Protein AF-Z9JK05-F1 (afdb_monomer_lite)

pLDDT: mean 77.51, std 16.33, range [39.44, 98.06]

Foldseek 3Di:
DFWLPPPDVVVVVVVVVVVVVPVVDDDDDDGDHPVVVVVCVVVVVDPDDDHDDDPPDCPDD

Secondary structure (DSSP, 8-state):
--BSTTS-HHHHHHHHHHHTT-TTS-------BHHHHHHHHHTTS-S----PPP-------

Structure (mmCIF, N/CA/C/O backbone):
data_AF-Z9JK05-F1
#
_entry.id   AF-Z9JK05-F1
#
loop_
_atom_site.group_PDB
_atom_site.id
_atom_site.type_symbol
_atom_site.label_atom_id
_atom_site.label_alt_id
_atom_site.label_comp_id
_atom_site.label_asym_id
_atom_site.label_entity_id
_atom_site.label_seq_id
_atom_site.pdbx_PDB_ins_code
_atom_site.Cartn_x
_atom_site.Cartn_y
_atom_site.Cartn_z
_atom_site.occupancy
_atom_site.B_iso_or_equiv
_atom_site.auth_seq_id
_atom_site.auth_comp_id
_atom_site.auth_asym_id
_atom_site.auth_atom_id
_atom_site.pdbx_PDB_model_num
ATOM 1 N N . MET A 1 1 ? 12.578 -8.712 -12.039 1.00 39.44 1 MET A N 1
ATOM 2 C CA . MET A 1 1 ? 11.801 -8.844 -10.790 1.00 39.44 1 MET A CA 1
ATOM 3 C C . MET A 1 1 ? 11.808 -7.476 -10.127 1.00 39.44 1 MET A C 1
ATOM 5 O O . MET A 1 1 ? 12.761 -7.149 -9.446 1.00 39.44 1 MET A O 1
ATOM 9 N N . LEU A 1 2 ? 10.842 -6.621 -10.472 1.00 41.28 2 LEU A N 1
ATOM 10 C CA . LEU A 1 2 ? 10.723 -5.267 -9.920 1.00 41.28 2 LEU A CA 1
ATOM 11 C C . LEU A 1 2 ? 9.840 -5.373 -8.672 1.00 41.28 2 LEU A C 1
ATOM 13 O O . LEU A 1 2 ? 8.611 -5.413 -8.777 1.00 41.28 2 LEU A O 1
ATOM 17 N N . ARG A 1 3 ? 10.470 -5.547 -7.509 1.00 50.53 3 ARG A N 1
ATOM 18 C CA . ARG A 1 3 ? 9.817 -5.323 -6.215 1.00 50.53 3 ARG A CA 1
ATOM 19 C C . ARG A 1 3 ? 9.811 -3.803 -5.986 1.00 50.53 3 ARG A C 1
ATOM 21 O O . ARG A 1 3 ? 10.578 -3.090 -6.636 1.00 50.53 3 ARG A O 1
ATOM 28 N N . SER A 1 4 ? 8.921 -3.286 -5.143 1.00 51.19 4 SER A N 1
ATOM 29 C CA . SER A 1 4 ? 8.859 -1.859 -4.765 1.00 51.19 4 SER A CA 1
ATOM 30 C C . SER A 1 4 ? 10.084 -1.434 -3.917 1.00 51.19 4 SER A C 1
ATOM 32 O O . SER A 1 4 ? 9.980 -0.771 -2.893 1.00 51.19 4 SER A O 1
ATOM 34 N N . ASP A 1 5 ? 11.280 -1.858 -4.328 1.00 51.25 5 ASP A N 1
ATOM 35 C CA . ASP A 1 5 ? 12.508 -1.980 -3.532 1.00 51.25 5 ASP A CA 1
ATOM 36 C C . ASP A 1 5 ? 13.146 -0.664 -3.102 1.00 51.25 5 ASP A C 1
ATOM 38 O O . ASP A 1 5 ? 14.191 -0.660 -2.456 1.00 51.25 5 ASP A O 1
ATOM 42 N N . GLY A 1 6 ? 12.556 0.460 -3.475 1.00 52.31 6 GLY A N 1
ATOM 43 C CA . GLY A 1 6 ? 13.236 1.733 -3.370 1.00 52.31 6 GLY A CA 1
ATOM 44 C C . GLY A 1 6 ? 12.559 2.773 -2.491 1.00 52.31 6 GLY A C 1
ATOM 45 O O . GLY A 1 6 ? 13.138 3.825 -2.220 1.00 52.31 6 GLY A O 1
ATOM 46 N N . ILE A 1 7 ? 11.347 2.522 -1.996 1.00 57.75 7 ILE A N 1
ATOM 47 C CA . ILE A 1 7 ? 10.794 3.440 -0.999 1.00 57.75 7 ILE A CA 1
ATOM 48 C C . ILE A 1 7 ? 11.573 3.212 0.284 1.00 57.75 7 ILE A C 1
ATOM 50 O O . ILE A 1 7 ? 11.429 2.183 0.941 1.00 57.75 7 ILE A O 1
ATOM 54 N N . THR A 1 8 ? 12.421 4.177 0.636 1.00 59.38 8 THR A N 1
ATOM 55 C CA . THR A 1 8 ? 13.136 4.161 1.904 1.00 59.38 8 THR A CA 1
ATOM 56 C C . THR A 1 8 ? 12.105 3.962 3.017 1.00 59.38 8 THR A C 1
ATOM 58 O O . THR A 1 8 ? 11.124 4.715 3.053 1.00 59.38 8 THR A O 1
ATOM 61 N N . PRO A 1 9 ? 12.300 3.001 3.941 1.00 65.69 9 PRO A N 1
ATOM 62 C CA . PRO A 1 9 ? 11.345 2.741 5.017 1.00 65.69 9 PRO A CA 1
ATOM 63 C C . PRO A 1 9 ? 10.940 4.008 5.782 1.00 65.69 9 PRO A C 1
ATOM 65 O O . PRO A 1 9 ? 9.809 4.122 6.237 1.00 65.69 9 PRO A O 1
ATOM 68 N N . SER A 1 10 ? 11.827 5.005 5.857 1.00 72.44 10 SER A N 1
ATOM 69 C CA . SER A 1 10 ? 11.560 6.311 6.460 1.00 72.44 10 SER A CA 1
ATOM 70 C C . SER A 1 10 ? 10.409 7.091 5.810 1.00 72.44 10 SER A C 1
ATOM 72 O O . SER A 1 10 ? 9.621 7.688 6.539 1.00 72.44 10 SER A O 1
ATOM 74 N N . HIS A 1 11 ? 10.260 7.085 4.481 1.00 73.75 11 HIS A N 1
ATOM 75 C CA . HIS A 1 11 ? 9.159 7.794 3.814 1.00 73.75 11 HIS A CA 1
ATOM 76 C C . HIS A 1 11 ? 7.816 7.090 4.029 1.00 73.75 11 HIS A C 1
ATOM 78 O O . HIS A 1 11 ? 6.812 7.752 4.282 1.00 73.75 11 HIS A O 1
ATOM 84 N N . LEU A 1 12 ? 7.804 5.753 4.007 1.00 76.62 12 LEU A N 1
ATOM 85 C CA . LEU A 1 12 ? 6.601 4.973 4.305 1.00 76.62 12 LEU A CA 1
ATOM 86 C C . LEU A 1 12 ? 6.173 5.142 5.771 1.00 76.62 12 LEU A C 1
ATOM 88 O O . LEU A 1 12 ? 4.993 5.320 6.059 1.00 76.62 12 LEU A O 1
ATOM 92 N N . LEU A 1 13 ? 7.135 5.146 6.699 1.00 77.50 13 LEU A N 1
ATOM 93 C CA . LEU A 1 13 ? 6.882 5.386 8.121 1.00 77.50 13 LEU A CA 1
ATOM 94 C C 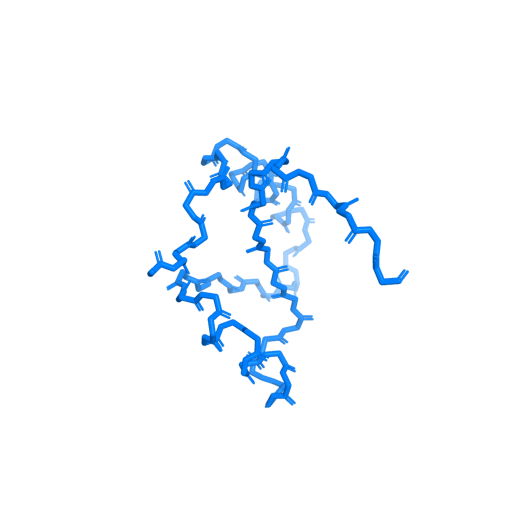. LEU A 1 13 ? 6.358 6.803 8.389 1.00 77.50 13 LEU A C 1
ATOM 96 O O . LEU A 1 13 ? 5.466 6.965 9.220 1.00 77.50 13 LEU A O 1
ATOM 100 N N . ALA A 1 14 ? 6.871 7.815 7.684 1.00 84.06 14 ALA A N 1
ATOM 101 C CA . ALA A 1 14 ? 6.369 9.185 7.788 1.00 84.06 14 ALA A CA 1
ATOM 102 C C . ALA A 1 14 ? 4.927 9.304 7.269 1.00 84.06 14 ALA A C 1
ATOM 104 O O . ALA A 1 14 ? 4.091 9.909 7.939 1.00 84.06 14 ALA A O 1
ATOM 105 N N . LEU A 1 15 ? 4.614 8.667 6.133 1.00 81.81 15 LEU A N 1
ATOM 106 C CA . LEU A 1 15 ? 3.250 8.594 5.602 1.00 81.81 15 LEU A CA 1
ATOM 107 C C . LEU A 1 15 ? 2.307 7.913 6.607 1.00 81.81 15 LEU A C 1
ATOM 109 O O . LEU A 1 15 ? 1.265 8.462 6.938 1.00 81.81 15 LEU A O 1
ATOM 113 N N . LEU A 1 16 ? 2.705 6.764 7.160 1.00 80.19 16 LEU A N 1
ATOM 114 C CA . LEU A 1 16 ? 1.941 6.044 8.184 1.00 80.19 16 LEU A CA 1
ATOM 115 C C . LEU A 1 16 ? 1.684 6.891 9.436 1.00 80.19 16 LEU A C 1
ATOM 117 O O . LEU A 1 16 ? 0.590 6.850 9.996 1.00 80.19 16 LEU A O 1
ATOM 121 N N . ALA A 1 17 ? 2.688 7.638 9.899 1.00 85.50 17 ALA A N 1
ATOM 122 C CA . ALA A 1 17 ? 2.542 8.525 11.048 1.00 85.50 17 ALA A CA 1
ATOM 123 C C . ALA A 1 17 ? 1.558 9.668 10.763 1.00 85.50 17 ALA A C 1
ATOM 125 O O . ALA A 1 17 ? 0.741 9.982 11.625 1.00 85.50 17 ALA A O 1
ATOM 126 N N . PHE A 1 18 ? 1.605 10.236 9.557 1.00 83.19 18 PHE A N 1
ATOM 127 C CA . PHE A 1 18 ? 0.662 11.259 9.112 1.00 83.19 18 PHE A CA 1
ATOM 128 C C . PHE A 1 18 ? -0.766 10.707 9.012 1.00 83.19 18 PHE A C 1
ATOM 130 O O . PHE A 1 18 ? -1.693 11.271 9.579 1.00 83.19 18 PHE A O 1
ATOM 137 N N . CYS A 1 19 ? -0.940 9.544 8.389 1.00 83.62 19 CYS A N 1
ATOM 138 C CA . CYS A 1 19 ? -2.233 8.884 8.247 1.00 83.62 19 CYS A CA 1
ATOM 139 C C . CYS A 1 19 ? -2.940 8.590 9.578 1.00 83.62 19 CYS A C 1
ATOM 141 O O . CYS A 1 19 ? -4.162 8.611 9.644 1.00 83.62 19 CYS A O 1
ATOM 143 N N . ARG A 1 20 ? -2.187 8.342 10.657 1.00 80.62 20 ARG A N 1
ATOM 144 C CA . ARG A 1 20 ? -2.754 8.120 11.999 1.00 80.62 20 ARG A CA 1
ATOM 145 C C . ARG A 1 20 ? -3.444 9.351 12.599 1.00 80.62 20 ARG A C 1
ATOM 147 O O . ARG A 1 20 ? -4.050 9.219 13.658 1.00 80.62 20 ARG A O 1
ATOM 154 N N . GLN A 1 21 ? -3.338 10.522 11.970 1.00 84.75 21 GLN A N 1
ATOM 155 C CA . GLN A 1 21 ? -4.077 11.721 12.373 1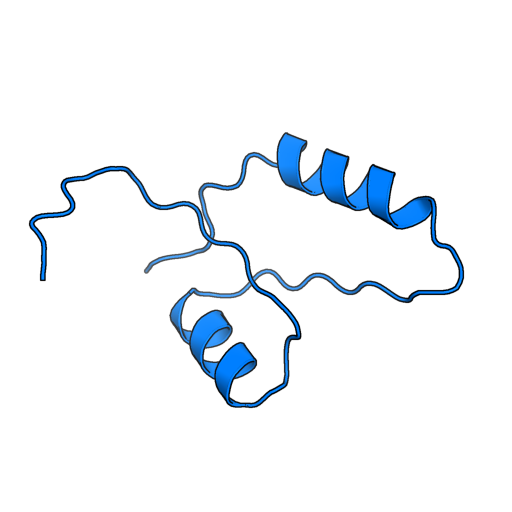.00 84.75 21 GLN A CA 1
ATOM 156 C C . GLN A 1 21 ? -5.553 11.692 11.940 1.00 84.75 21 GLN A C 1
ATOM 158 O O . GLN A 1 21 ? -6.323 12.489 12.462 1.00 84.75 21 GLN A O 1
ATOM 163 N N . GLU A 1 22 ? -5.946 10.750 11.074 1.00 85.19 22 GLU A N 1
ATOM 164 C CA . GLU A 1 22 ? -7.323 10.548 10.594 1.00 85.19 22 GLU A CA 1
ATOM 165 C C . GLU A 1 22 ? -7.865 9.189 11.096 1.00 85.19 22 GLU A C 1
ATOM 167 O O . GLU A 1 22 ? -7.849 8.195 10.363 1.00 85.19 22 GLU A O 1
ATOM 172 N N . PRO A 1 23 ? -8.274 9.085 12.374 1.00 78.44 23 PRO A N 1
ATOM 173 C CA . PRO A 1 23 ? -8.577 7.809 13.029 1.00 78.44 23 PRO A CA 1
ATOM 174 C C . PRO A 1 23 ? -9.828 7.092 12.497 1.00 78.44 23 PRO A C 1
ATOM 176 O O . PRO A 1 23 ? -9.994 5.897 12.746 1.00 78.44 23 PRO A O 1
ATOM 179 N N . GLU A 1 24 ? -10.705 7.786 11.777 1.00 88.81 24 GLU A N 1
ATOM 180 C CA . GLU A 1 24 ? -11.926 7.235 11.186 1.00 88.81 24 GLU A CA 1
ATOM 181 C C . GLU A 1 24 ? -11.671 6.486 9.868 1.00 88.81 24 GLU A C 1
ATOM 183 O O . GLU A 1 24 ? -12.555 5.773 9.388 1.00 88.81 24 GLU A O 1
ATOM 188 N N . VAL A 1 25 ? -10.477 6.627 9.281 1.00 84.19 25 VAL A N 1
ATOM 189 C CA . VAL A 1 25 ? -10.112 6.008 8.002 1.00 84.19 25 VAL A CA 1
ATOM 190 C C . VAL A 1 25 ? -9.207 4.801 8.244 1.00 84.19 25 VAL A C 1
ATOM 192 O O . VAL A 1 25 ? -8.093 4.917 8.752 1.00 84.19 25 VAL A O 1
ATOM 195 N N . GLU A 1 26 ? -9.661 3.613 7.842 1.00 85.69 26 GLU A N 1
ATOM 196 C CA . GLU A 1 26 ? -8.810 2.424 7.856 1.00 85.69 26 GLU A CA 1
ATOM 197 C C . GLU A 1 26 ? -7.832 2.463 6.676 1.00 85.69 26 GLU A C 1
ATOM 199 O O . GLU A 1 26 ? -8.245 2.524 5.520 1.00 85.69 26 GLU A O 1
ATOM 204 N N . ILE A 1 27 ? -6.530 2.366 6.958 1.00 84.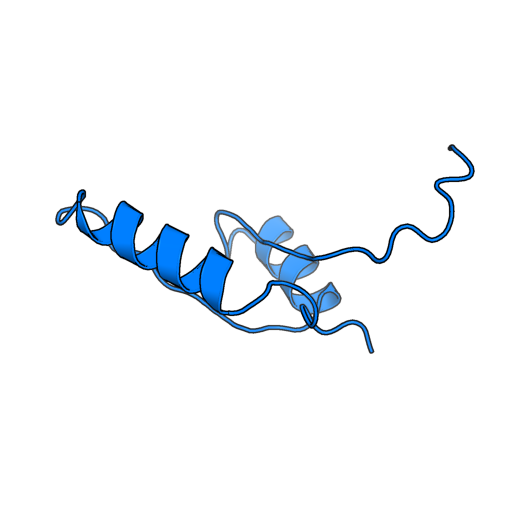06 27 ILE A N 1
ATOM 205 C CA . ILE A 1 27 ? -5.495 2.285 5.922 1.00 84.06 27 ILE A CA 1
ATOM 206 C C . ILE A 1 27 ? -4.776 0.945 6.006 1.00 84.06 27 ILE A C 1
ATOM 208 O O . ILE A 1 27 ? -4.273 0.551 7.061 1.00 84.06 27 ILE A O 1
ATOM 212 N N . ARG A 1 28 ? -4.695 0.256 4.865 1.00 86.25 28 ARG A N 1
ATOM 213 C CA . ARG A 1 28 ? -4.052 -1.054 4.719 1.00 86.25 28 ARG A CA 1
ATOM 214 C C . ARG A 1 28 ? -2.902 -0.953 3.722 1.00 86.25 28 ARG A C 1
ATOM 216 O O . ARG A 1 28 ? -3.067 -0.409 2.637 1.00 86.25 28 ARG A O 1
ATOM 223 N N . PHE A 1 29 ? -1.742 -1.499 4.083 1.00 85.62 29 PHE A N 1
ATOM 224 C CA . PHE A 1 29 ? -0.562 -1.534 3.217 1.00 85.62 29 PHE A CA 1
ATOM 225 C C . PHE A 1 29 ? -0.238 -2.967 2.814 1.00 85.62 29 PHE A C 1
ATOM 227 O O . PHE A 1 29 ? -0.227 -3.868 3.654 1.00 85.62 29 PHE A O 1
ATOM 234 N N . PHE A 1 30 ? 0.077 -3.154 1.534 1.00 86.56 30 PHE A N 1
ATOM 235 C CA . PHE A 1 30 ? 0.486 -4.432 0.968 1.00 86.56 30 PHE A CA 1
ATOM 236 C C . PHE A 1 30 ? 1.812 -4.257 0.234 1.00 86.56 30 PHE A C 1
ATOM 238 O O . PHE A 1 30 ? 1.927 -3.423 -0.663 1.00 86.56 30 PHE A O 1
ATOM 245 N N . GLU A 1 31 ? 2.814 -5.055 0.595 1.00 86.00 31 GLU A N 1
ATOM 246 C CA . GLU A 1 31 ? 4.036 -5.162 -0.197 1.00 86.00 31 GLU A CA 1
ATOM 247 C C . GLU A 1 31 ? 3.831 -6.233 -1.271 1.00 86.00 31 GLU A C 1
ATOM 249 O O . GLU A 1 31 ? 3.655 -7.415 -0.971 1.00 86.00 31 GLU A O 1
ATOM 254 N N . VAL A 1 32 ? 3.829 -5.812 -2.535 1.00 87.31 32 VAL A N 1
ATOM 255 C CA . VAL A 1 32 ? 3.601 -6.685 -3.692 1.00 87.31 32 VAL A CA 1
ATOM 256 C C . VAL A 1 32 ? 4.595 -6.378 -4.816 1.00 87.31 32 VAL A C 1
ATOM 258 O O . VAL A 1 32 ? 5.281 -5.356 -4.819 1.00 87.31 32 VAL A O 1
ATOM 261 N N . LEU A 1 33 ? 4.694 -7.279 -5.797 1.00 88.81 33 LEU A N 1
ATOM 262 C CA . LEU A 1 33 ? 5.469 -7.037 -7.021 1.00 88.81 33 LEU A CA 1
ATOM 263 C C . LEU A 1 33 ? 4.785 -5.977 -7.901 1.00 88.81 33 LEU A C 1
ATOM 265 O O . LEU A 1 33 ? 3.558 -5.922 -7.937 1.00 88.81 33 LEU A O 1
ATOM 269 N N . LEU A 1 34 ? 5.551 -5.216 -8.697 1.00 88.62 34 LEU A N 1
ATOM 270 C CA . LEU A 1 34 ? 5.007 -4.133 -9.539 1.00 88.62 34 LEU A CA 1
ATOM 271 C C . LEU A 1 34 ? 3.867 -4.595 -10.465 1.00 88.62 34 LEU A C 1
ATOM 273 O O . LEU A 1 34 ? 2.858 -3.912 -10.596 1.00 88.62 34 LEU A O 1
ATOM 277 N N . LEU A 1 35 ? 3.996 -5.776 -11.078 1.00 90.88 35 LEU A N 1
ATOM 278 C CA . LEU A 1 35 ? 2.936 -6.336 -11.926 1.00 90.88 35 LEU A CA 1
ATOM 279 C C . LEU A 1 35 ? 1.645 -6.614 -11.141 1.00 90.88 35 LEU A C 1
ATOM 281 O O . LEU A 1 35 ? 0.557 -6.402 -11.665 1.00 90.88 35 LEU A O 1
ATOM 285 N N . GLN A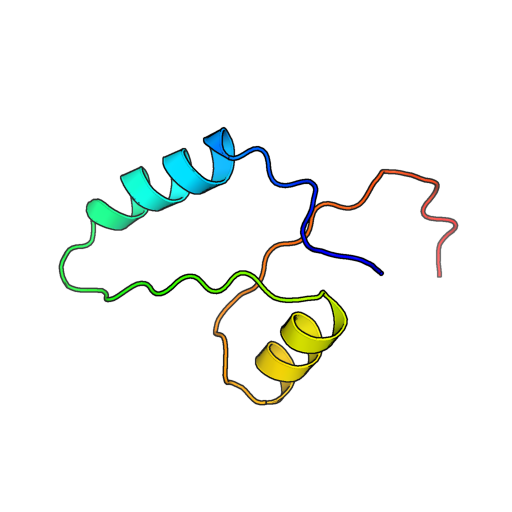 1 36 ? 1.766 -7.061 -9.888 1.00 94.12 36 GLN A N 1
ATOM 286 C CA . GLN A 1 36 ? 0.619 -7.300 -9.010 1.00 94.12 36 GLN A CA 1
ATOM 287 C C . GLN A 1 36 ? -0.000 -5.985 -8.537 1.00 94.12 36 GLN A C 1
ATOM 289 O O . GLN A 1 36 ? -1.217 -5.878 -8.481 1.00 94.12 36 GLN A O 1
ATOM 294 N N . GLN A 1 37 ? 0.818 -4.965 -8.276 1.00 93.19 37 GLN A N 1
ATOM 295 C CA . GLN A 1 37 ? 0.334 -3.625 -7.958 1.00 93.19 37 GLN A CA 1
ATOM 296 C C . GLN A 1 37 ? -0.476 -3.031 -9.116 1.00 93.19 37 GLN A C 1
ATOM 298 O O . GLN A 1 37 ? -1.598 -2.590 -8.902 1.00 93.19 37 GLN A O 1
ATOM 303 N N . ILE A 1 38 ? 0.058 -3.052 -10.345 1.00 94.06 38 ILE A N 1
ATOM 304 C CA . ILE A 1 38 ? -0.638 -2.528 -11.534 1.00 94.06 38 ILE A CA 1
ATOM 305 C C . ILE A 1 38 ? -1.952 -3.279 -11.762 1.00 94.06 38 ILE A C 1
ATOM 307 O O . ILE A 1 38 ? -2.985 -2.652 -11.980 1.00 94.06 38 ILE A O 1
ATOM 311 N N . LYS A 1 39 ? -1.922 -4.615 -11.682 1.00 96.62 39 LYS A N 1
ATOM 312 C CA . LYS A 1 39 ? -3.132 -5.429 -11.815 1.00 96.62 39 LYS A CA 1
ATOM 313 C C . LYS A 1 39 ? -4.152 -5.105 -10.723 1.00 96.62 39 LYS A C 1
ATOM 315 O O . LYS A 1 39 ? -5.315 -4.923 -11.040 1.00 96.62 39 LYS A O 1
ATOM 320 N N . GLY A 1 40 ? -3.721 -5.000 -9.468 1.00 95.75 40 GLY A N 1
ATOM 321 C CA . GLY A 1 40 ? -4.606 -4.694 -8.347 1.00 95.75 40 GLY A CA 1
ATOM 322 C C . GLY A 1 40 ? -5.217 -3.296 -8.421 1.00 95.75 40 GLY A C 1
ATOM 323 O O . GLY A 1 40 ? -6.369 -3.138 -8.050 1.00 95.75 40 GLY A O 1
ATOM 324 N N . LEU A 1 41 ? -4.496 -2.307 -8.957 1.00 95.81 41 LEU A N 1
ATOM 325 C CA . LEU A 1 41 ? -5.062 -0.984 -9.244 1.00 95.81 41 LEU A CA 1
ATOM 32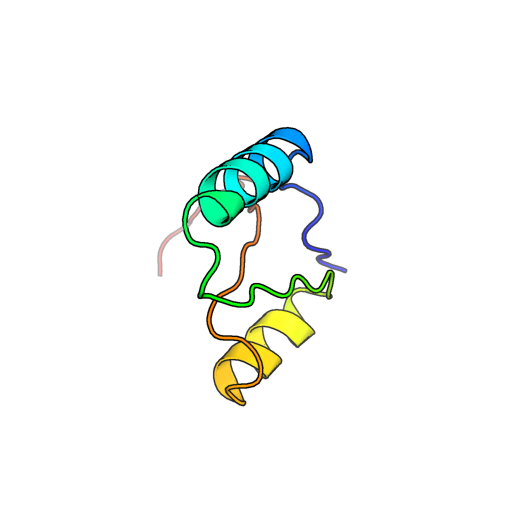6 C C . LEU A 1 41 ? -6.129 -1.056 -10.346 1.00 95.81 41 LEU A C 1
ATOM 328 O O . LEU A 1 41 ? -7.180 -0.441 -10.219 1.00 95.81 41 LEU A O 1
ATOM 332 N N . TYR A 1 42 ? -5.870 -1.810 -11.419 1.00 97.62 42 TYR A N 1
ATOM 333 C CA . TYR A 1 42 ? -6.834 -1.991 -12.510 1.00 97.62 42 TYR A CA 1
ATOM 334 C C . TYR A 1 42 ? -8.088 -2.757 -12.062 1.00 97.62 42 TYR A C 1
ATOM 336 O O . TYR A 1 42 ? -9.193 -2.413 -12.463 1.00 97.62 42 TYR A O 1
ATOM 344 N N . ASP A 1 43 ? -7.908 -3.775 -11.219 1.00 98.06 43 ASP A N 1
ATOM 345 C CA . ASP A 1 43 ? -8.981 -4.605 -10.665 1.00 98.06 43 ASP A CA 1
ATOM 346 C C . ASP A 1 43 ? -9.651 -3.959 -9.424 1.00 98.06 43 ASP A C 1
ATOM 348 O O . ASP A 1 43 ? -10.414 -4.633 -8.736 1.00 98.06 43 ASP A O 1
ATOM 352 N N . GLU A 1 44 ? -9.351 -2.690 -9.105 1.00 96.19 44 GLU A N 1
ATOM 353 C CA . GLU A 1 44 ? -9.902 -1.934 -7.958 1.00 96.19 44 GLU A CA 1
ATOM 354 C C . GLU A 1 44 ? -9.663 -2.583 -6.577 1.00 96.19 44 GLU A C 1
ATOM 356 O O . GLU A 1 44 ? -10.364 -2.324 -5.602 1.00 96.19 44 GLU A O 1
ATOM 361 N N . LEU A 1 45 ? -8.636 -3.427 -6.461 1.00 96.56 45 LEU A N 1
ATOM 362 C CA . LEU A 1 45 ? -8.216 -4.040 -5.197 1.00 96.56 45 LEU A CA 1
ATOM 363 C C . LEU A 1 45 ? -7.405 -3.082 -4.316 1.00 96.56 45 LEU A C 1
ATOM 365 O O . LEU A 1 45 ? -7.287 -3.308 -3.111 1.00 96.56 45 LEU A O 1
ATOM 369 N N . TYR A 1 46 ? -6.807 -2.055 -4.921 1.00 94.12 46 TYR A N 1
ATOM 370 C CA . TYR A 1 46 ? -6.034 -1.022 -4.241 1.00 94.12 46 TYR A CA 1
ATOM 371 C C . TYR A 1 46 ? -6.490 0.354 -4.713 1.00 94.12 46 TYR A C 1
ATOM 373 O O . TYR A 1 46 ? -6.639 0.573 -5.913 1.00 94.12 46 TYR A O 1
ATOM 381 N N . ASP A 1 47 ? -6.612 1.301 -3.787 1.00 93.06 47 ASP A N 1
ATOM 382 C CA . ASP A 1 47 ? -6.955 2.689 -4.118 1.00 93.06 47 ASP A CA 1
ATOM 383 C C . ASP A 1 47 ? -5.756 3.468 -4.688 1.00 93.06 47 ASP A C 1
ATOM 385 O O . ASP A 1 47 ? -5.904 4.386 -5.493 1.00 93.06 47 ASP A O 1
ATOM 389 N N . ALA A 1 48 ? -4.542 3.114 -4.256 1.00 91.00 48 ALA A N 1
ATOM 390 C CA . ALA A 1 48 ? -3.299 3.764 -4.655 1.00 91.00 48 ALA A CA 1
ATOM 391 C C . ALA A 1 48 ? -2.105 2.806 -4.541 1.00 91.00 48 ALA A C 1
ATOM 393 O O . ALA A 1 48 ? -2.142 1.810 -3.818 1.00 91.00 48 ALA A O 1
ATOM 394 N N . GLY A 1 49 ? -1.015 3.116 -5.245 1.00 89.75 49 GLY A N 1
ATOM 395 C CA . GLY A 1 49 ? 0.210 2.324 -5.199 1.00 89.75 49 GLY A CA 1
ATOM 396 C C . GLY A 1 49 ? 1.462 3.182 -5.332 1.00 89.75 49 GLY A C 1
ATOM 397 O O . GLY A 1 49 ? 1.455 4.213 -6.001 1.00 89.75 49 GLY A O 1
ATOM 398 N N . PHE A 1 50 ? 2.556 2.730 -4.720 1.00 85.88 50 PHE A N 1
ATOM 399 C CA . PHE A 1 50 ? 3.835 3.431 -4.723 1.00 85.88 50 PHE A CA 1
ATOM 400 C C . PHE A 1 50 ? 4.939 2.556 -5.317 1.00 85.88 50 PHE A C 1
ATOM 402 O O . PHE A 1 50 ? 5.037 1.366 -5.022 1.00 85.88 50 PHE A O 1
ATOM 409 N N . VAL A 1 51 ? 5.802 3.155 -6.132 1.00 82.88 51 VAL A N 1
ATOM 410 C CA . VAL A 1 51 ? 6.983 2.500 -6.699 1.00 82.88 51 VAL A CA 1
ATOM 411 C C . VAL A 1 51 ? 8.110 3.525 -6.790 1.00 82.88 51 VAL A C 1
ATOM 413 O O . VAL A 1 51 ? 7.884 4.670 -7.180 1.00 82.88 51 VAL A O 1
ATOM 416 N N . GLN A 1 52 ? 9.329 3.132 -6.423 1.00 76.31 52 GLN A N 1
ATOM 417 C CA . GLN A 1 52 ? 10.509 3.930 -6.740 1.00 76.31 52 GLN A CA 1
ATOM 418 C C . GLN A 1 52 ? 11.062 3.473 -8.088 1.00 76.31 52 GLN A C 1
ATOM 420 O O . GLN A 1 52 ? 11.336 2.291 -8.293 1.00 76.31 52 GLN A O 1
ATOM 425 N N . PHE A 1 53 ? 11.265 4.422 -8.992 1.00 70.88 53 PHE A N 1
ATOM 426 C CA . PHE A 1 53 ? 11.985 4.193 -10.235 1.00 70.88 53 PHE A CA 1
ATOM 427 C C . PHE A 1 53 ? 13.414 4.712 -10.088 1.00 70.88 53 PHE 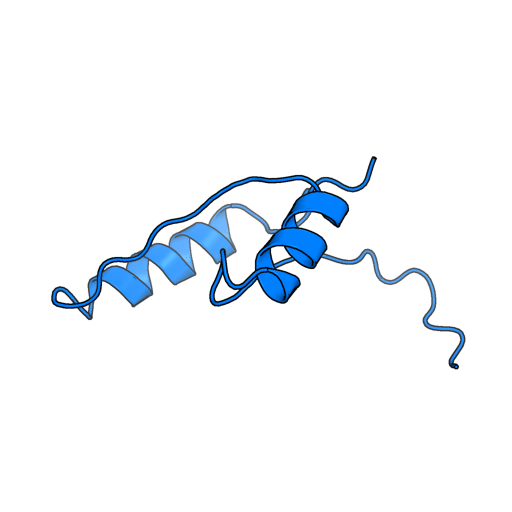A C 1
ATOM 429 O O . PHE A 1 53 ? 13.621 5.864 -9.704 1.00 70.88 53 PHE A O 1
ATOM 436 N N . ASN A 1 54 ? 14.405 3.884 -10.429 1.00 67.62 54 ASN A N 1
ATOM 437 C CA . ASN A 1 54 ? 15.751 4.393 -10.672 1.00 67.62 54 ASN A CA 1
ATOM 438 C C . ASN A 1 54 ? 15.697 5.258 -11.934 1.00 67.62 54 ASN A C 1
ATOM 440 O O . ASN A 1 54 ? 15.194 4.812 -12.963 1.00 67.62 54 ASN A O 1
ATOM 444 N N . ASN A 1 55 ? 16.199 6.489 -11.847 1.00 60.22 55 ASN A N 1
ATOM 445 C CA . ASN A 1 55 ? 16.167 7.488 -12.917 1.00 60.22 55 ASN A CA 1
ATOM 446 C C . ASN A 1 55 ? 17.141 7.149 -14.067 1.00 60.22 55 ASN A C 1
ATOM 448 O O . ASN A 1 55 ? 18.044 7.920 -14.385 1.00 60.22 55 ASN A O 1
ATOM 452 N N . VAL A 1 56 ? 17.005 5.969 -14.675 1.00 57.69 56 VAL A N 1
ATOM 453 C CA . VAL A 1 56 ? 17.724 5.583 -15.892 1.00 57.69 56 VAL A CA 1
ATOM 454 C C . VAL A 1 56 ? 16.895 5.999 -17.103 1.00 57.69 56 VAL A C 1
ATOM 456 O O . VAL A 1 56 ? 16.164 5.202 -17.671 1.00 57.69 56 VAL A O 1
ATOM 459 N N . GLY A 1 57 ? 16.997 7.285 -17.451 1.00 55.72 57 GLY A N 1
ATOM 460 C CA . GLY A 1 57 ? 16.628 7.838 -18.757 1.00 55.72 57 GLY A CA 1
ATOM 461 C C . GLY A 1 57 ? 15.189 7.585 -19.210 1.00 55.72 57 GLY A C 1
ATOM 462 O O . GLY A 1 57 ? 14.921 6.635 -19.940 1.00 55.72 57 GLY A O 1
ATOM 463 N N . TRP A 1 58 ? 14.287 8.516 -18.897 1.00 54.25 58 TRP A N 1
ATOM 464 C CA . TRP A 1 58 ? 13.098 8.736 -19.723 1.00 54.25 58 TRP A CA 1
ATOM 465 C C . TRP A 1 58 ? 13.547 9.222 -21.113 1.00 54.25 58 TRP A C 1
ATOM 467 O O . TRP A 1 58 ? 13.623 10.421 -21.372 1.00 54.25 58 TRP A O 1
ATOM 477 N N . TYR A 1 59 ? 13.891 8.297 -22.010 1.00 52.06 59 TYR A N 1
ATOM 478 C CA . TYR A 1 59 ? 13.844 8.566 -23.444 1.00 52.06 59 TYR A CA 1
ATOM 479 C C . TYR A 1 59 ? 12.365 8.519 -23.819 1.00 52.06 59 TYR A C 1
ATOM 481 O O . TYR A 1 59 ? 11.757 7.453 -23.789 1.00 52.06 59 TYR A O 1
ATOM 489 N N . GLY A 1 60 ? 11.789 9.704 -24.012 1.00 55.56 60 GLY A N 1
ATOM 490 C CA . GLY A 1 60 ? 10.355 9.928 -24.157 1.00 55.56 60 GLY A CA 1
ATOM 491 C C . GLY A 1 60 ? 9.649 8.984 -25.130 1.00 55.56 60 GLY A C 1
ATOM 492 O O . GLY A 1 60 ? 10.206 8.585 -26.154 1.00 55.56 60 GLY A O 1
ATOM 493 N N . CYS A 1 61 ? 8.402 8.673 -24.779 1.00 43.88 61 CYS A N 1
ATOM 494 C CA . CYS A 1 61 ? 7.357 8.420 -25.762 1.00 43.88 61 CYS A CA 1
ATOM 495 C C . CYS A 1 61 ? 7.138 9.671 -26.622 1.00 43.88 61 CYS A C 1
ATOM 497 O O . CYS A 1 61 ? 7.243 10.787 -26.058 1.00 43.88 61 CYS A O 1
#

Sequence (61 aa):
MLRSDGITPSHLLALLAFCRQEPEVEIRFFEVLLLQQIKGLYDELYDAGFVQFNNVGWYGC

Radius of gyration: 13.85 Å; chains: 1; bounding box: 30×21×39 Å

Organism: NCBI:txid1444770